Protein AF-E2A5S1-F1 (afdb_monomer_lite)

Structure (mmCIF, N/CA/C/O backbone):
data_AF-E2A5S1-F1
#
_entry.id   AF-E2A5S1-F1
#
loop_
_atom_site.group_PDB
_atom_site.id
_atom_site.type_symbol
_atom_site.label_atom_id
_atom_site.label_alt_id
_atom_site.label_comp_id
_atom_site.label_asym_id
_atom_site.label_entity_id
_atom_site.label_seq_id
_atom_site.pdbx_PDB_ins_code
_atom_site.Cartn_x
_atom_site.Cartn_y
_atom_site.Cartn_z
_atom_site.occupancy
_atom_site.B_iso_or_equiv
_atom_site.auth_seq_id
_atom_site.auth_comp_id
_atom_site.auth_asym_id
_atom_site.auth_atom_id
_atom_site.pdbx_PDB_model_num
ATOM 1 N N . LEU A 1 1 ? 6.093 -1.413 5.818 1.00 89.81 1 LEU A N 1
ATOM 2 C CA . LEU A 1 1 ? 5.006 -0.733 5.074 1.00 89.81 1 LEU A CA 1
ATOM 3 C C . LEU A 1 1 ? 4.495 -1.575 3.908 1.00 89.81 1 LEU A C 1
ATOM 5 O O . LEU A 1 1 ? 3.340 -1.953 3.972 1.00 89.81 1 LEU A O 1
ATOM 9 N N . ILE A 1 2 ? 5.312 -1.896 2.891 1.00 92.38 2 ILE A N 1
ATOM 10 C CA . ILE A 1 2 ? 4.862 -2.700 1.730 1.00 92.38 2 ILE A CA 1
ATOM 11 C C . ILE A 1 2 ? 4.282 -4.050 2.176 1.00 92.38 2 ILE A C 1
ATOM 13 O O . ILE A 1 2 ? 3.139 -4.337 1.853 1.00 92.38 2 ILE A O 1
ATOM 17 N N . GLU A 1 3 ? 5.015 -4.808 2.998 1.00 92.38 3 GLU A N 1
ATOM 18 C CA . GLU A 1 3 ? 4.561 -6.111 3.518 1.00 92.38 3 GLU A CA 1
ATOM 19 C C . GLU A 1 3 ? 3.240 -6.019 4.299 1.00 92.38 3 GLU A C 1
ATOM 21 O O . GLU A 1 3 ? 2.325 -6.811 4.099 1.00 92.38 3 GLU A O 1
ATOM 26 N N . GLU A 1 4 ? 3.098 -5.008 5.157 1.00 93.38 4 GLU A N 1
ATOM 27 C CA . GLU A 1 4 ? 1.884 -4.823 5.959 1.00 93.38 4 GLU A CA 1
ATOM 28 C C . GLU A 1 4 ? 0.666 -4.409 5.126 1.00 93.38 4 GLU A C 1
ATOM 30 O O . GLU A 1 4 ? -0.463 -4.766 5.465 1.00 93.38 4 GLU A O 1
ATOM 35 N N . ILE A 1 5 ? 0.885 -3.678 4.030 1.00 91.94 5 ILE A N 1
ATOM 36 C CA . ILE A 1 5 ? -0.167 -3.354 3.063 1.00 91.94 5 ILE A CA 1
ATOM 37 C C . ILE A 1 5 ? -0.507 -4.585 2.227 1.00 91.94 5 ILE A C 1
ATOM 39 O O . ILE A 1 5 ? -1.684 -4.846 2.002 1.00 91.94 5 ILE A O 1
ATOM 43 N N . HIS A 1 6 ? 0.490 -5.372 1.818 1.00 91.88 6 HIS A N 1
ATOM 44 C CA . HIS A 1 6 ? 0.283 -6.600 1.055 1.00 91.88 6 HIS A CA 1
ATOM 45 C C . HIS A 1 6 ? -0.646 -7.571 1.803 1.00 91.88 6 HIS A C 1
ATOM 47 O O . HIS A 1 6 ? -1.629 -8.029 1.223 1.00 91.88 6 HIS A O 1
ATOM 53 N N . LYS A 1 7 ? -0.438 -7.750 3.117 1.00 91.50 7 LYS A N 1
ATOM 54 C CA . LYS A 1 7 ? -1.311 -8.537 4.016 1.00 91.50 7 LYS A CA 1
ATOM 55 C C . LYS A 1 7 ? -2.754 -8.028 4.126 1.00 91.50 7 LYS A C 1
ATOM 57 O O . LYS A 1 7 ? -3.603 -8.739 4.650 1.00 91.50 7 LYS A O 1
ATOM 62 N N . ARG A 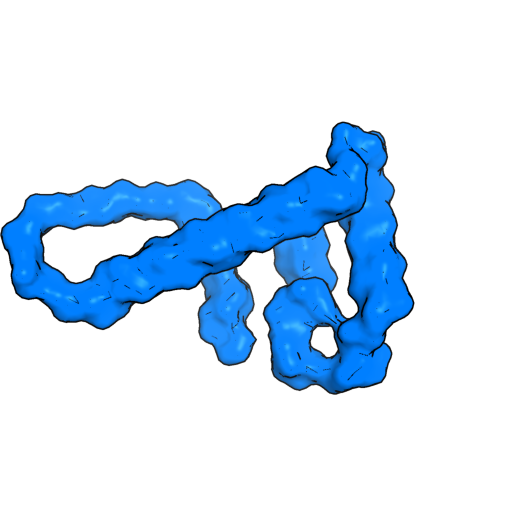1 8 ? -3.048 -6.802 3.677 1.00 91.75 8 ARG A N 1
ATOM 63 C CA . ARG A 1 8 ? -4.363 -6.149 3.796 1.00 91.75 8 ARG A CA 1
ATOM 64 C C . ARG A 1 8 ? -4.923 -5.800 2.409 1.00 91.75 8 ARG A C 1
ATOM 66 O O . ARG A 1 8 ? -4.927 -4.623 2.029 1.00 91.75 8 ARG A O 1
ATOM 73 N N . PRO A 1 9 ? -5.441 -6.800 1.664 1.00 89.19 9 PRO A N 1
ATOM 74 C CA . PRO A 1 9 ? -5.998 -6.633 0.324 1.00 89.19 9 PRO A CA 1
ATOM 75 C C . PRO A 1 9 ? -6.942 -5.441 0.125 1.00 89.19 9 PRO A C 1
ATOM 77 O O . PRO A 1 9 ? -6.779 -4.760 -0.883 1.00 89.19 9 PRO A O 1
ATOM 80 N N . PRO A 1 10 ? -7.851 -5.064 1.049 1.00 91.25 10 PRO A N 1
ATOM 81 C CA . PRO A 1 10 ? -8.769 -3.944 0.800 1.00 91.25 10 PRO A CA 1
ATOM 82 C C . PRO A 1 10 ? -8.095 -2.574 0.590 1.00 91.25 10 PRO A C 1
ATOM 84 O O . PRO A 1 10 ? -8.718 -1.639 0.072 1.00 91.25 10 PRO A O 1
ATOM 87 N N . LEU A 1 11 ? -6.818 -2.433 0.970 1.00 90.44 11 LEU A N 1
ATOM 88 C CA . LEU A 1 11 ? -6.035 -1.215 0.750 1.00 90.44 11 LEU A CA 1
ATOM 89 C C . LEU A 1 11 ? -5.502 -1.072 -0.678 1.00 90.44 11 LEU A C 1
ATOM 91 O O . LEU A 1 11 ? -5.237 0.053 -1.106 1.00 90.44 11 LEU A O 1
ATOM 95 N N . TRP A 1 12 ? -5.331 -2.177 -1.402 1.00 88.81 12 TRP A N 1
ATOM 96 C CA . TRP A 1 12 ? -4.673 -2.182 -2.709 1.00 88.81 12 TRP A CA 1
ATOM 97 C C . TRP A 1 12 ? -5.440 -2.945 -3.791 1.00 88.81 12 TRP A C 1
ATOM 99 O O . TRP A 1 12 ? -5.320 -2.597 -4.957 1.00 88.81 12 TRP A O 1
ATOM 109 N N . ASN A 1 13 ? -6.248 -3.940 -3.438 1.00 88.19 13 ASN A N 1
ATOM 110 C CA . ASN A 1 13 ? -6.995 -4.762 -4.377 1.00 88.19 13 ASN A CA 1
ATOM 111 C C . ASN A 1 13 ? -8.322 -4.084 -4.756 1.00 88.19 13 ASN A C 1
ATOM 113 O O . ASN A 1 13 ? -9.234 -3.950 -3.936 1.00 88.19 13 ASN A O 1
ATOM 117 N N . PHE A 1 14 ? -8.433 -3.652 -6.015 1.00 81.88 14 PHE A N 1
ATOM 118 C CA . PHE A 1 14 ? -9.635 -3.001 -6.543 1.00 81.88 14 PHE A CA 1
ATOM 119 C C . PHE A 1 14 ? -10.719 -3.990 -6.985 1.00 81.88 14 PHE A C 1
ATOM 121 O O . PHE A 1 14 ? -11.861 -3.567 -7.152 1.00 81.88 14 PHE A O 1
ATOM 128 N N . LYS A 1 15 ? -10.381 -5.280 -7.112 1.00 86.25 15 LYS A N 1
ATOM 129 C CA . LYS A 1 15 ? -11.314 -6.360 -7.456 1.00 86.25 15 LYS A CA 1
ATOM 130 C C . LYS A 1 15 ? -12.203 -6.769 -6.279 1.00 86.25 15 LYS A C 1
ATOM 132 O O . LYS A 1 15 ? -13.215 -7.424 -6.493 1.00 86.25 15 LYS A O 1
ATOM 137 N N . LEU A 1 16 ? -11.846 -6.382 -5.048 1.00 87.12 16 LEU A N 1
ATOM 138 C CA . LEU A 1 16 ? -12.685 -6.657 -3.882 1.00 87.12 16 LEU A CA 1
ATOM 139 C C . LEU A 1 16 ? -13.985 -5.836 -3.909 1.00 87.12 16 LEU A C 1
ATOM 141 O O . LEU A 1 16 ? -13.973 -4.688 -4.383 1.00 87.12 16 LEU A O 1
ATOM 145 N N . PRO A 1 17 ? -15.077 -6.381 -3.342 1.00 89.19 17 PRO A N 1
ATOM 146 C CA . PRO A 1 17 ? -16.350 -5.684 -3.217 1.00 89.19 17 PRO A CA 1
ATOM 147 C C . PRO A 1 17 ? -16.221 -4.314 -2.539 1.00 89.19 17 PRO A C 1
ATOM 149 O O . PRO A 1 17 ? -15.397 -4.097 -1.646 1.00 89.19 17 PRO A O 1
ATOM 152 N N . LEU A 1 18 ? -17.083 -3.370 -2.929 1.00 85.31 18 LEU A N 1
ATOM 153 C CA . LEU A 1 18 ? -17.105 -2.026 -2.336 1.00 85.31 18 LEU A CA 1
ATOM 154 C C . LEU A 1 18 ? -17.402 -2.048 -0.829 1.00 85.31 18 LEU A C 1
ATOM 156 O O . LEU A 1 18 ? -16.890 -1.193 -0.106 1.00 85.31 18 LEU A O 1
ATOM 160 N N . SER A 1 19 ? -18.163 -3.041 -0.357 1.00 86.56 19 SER A N 1
ATOM 161 C CA . SER A 1 19 ? -18.466 -3.275 1.062 1.00 86.56 19 SER A CA 1
ATOM 162 C C . SER A 1 19 ? -17.207 -3.484 1.912 1.00 86.56 19 SER A C 1
ATOM 164 O O . SER A 1 19 ? -17.129 -2.989 3.034 1.00 86.56 19 SER A O 1
ATOM 166 N N . GLU A 1 20 ? -16.179 -4.129 1.362 1.00 82.12 20 GLU A N 1
ATOM 167 C CA . GLU A 1 20 ? -14.900 -4.366 2.043 1.00 82.12 20 GLU A CA 1
ATOM 168 C C . GLU A 1 20 ? -13.930 -3.184 1.905 1.00 82.12 20 GLU A C 1
ATOM 170 O O . GLU A 1 20 ? -12.974 -3.039 2.667 1.00 82.12 20 GLU A O 1
ATOM 175 N N . ARG A 1 21 ? -14.181 -2.297 0.937 1.00 86.38 21 ARG A N 1
ATOM 176 C CA . ARG A 1 21 ? -13.305 -1.171 0.572 1.00 86.38 21 ARG A CA 1
ATOM 177 C C . ARG A 1 21 ? -13.848 0.186 1.009 1.00 86.38 21 ARG A C 1
ATOM 179 O O . ARG A 1 21 ? -13.393 1.225 0.505 1.00 86.38 21 ARG A O 1
ATOM 186 N N . THR A 1 22 ? -14.792 0.182 1.946 1.00 91.25 22 THR A N 1
ATOM 187 C CA . THR A 1 22 ? -15.382 1.396 2.512 1.00 91.25 22 THR A CA 1
ATOM 188 C C . THR A 1 22 ? -14.317 2.286 3.150 1.00 91.25 22 THR A C 1
ATOM 190 O O . THR A 1 22 ? -13.242 1.840 3.565 1.00 91.25 22 THR A O 1
ATOM 193 N N . MET A 1 23 ? -14.613 3.583 3.247 1.00 88.06 23 MET A N 1
ATOM 194 C CA . MET A 1 23 ? -13.699 4.542 3.879 1.00 88.06 23 MET A CA 1
ATOM 195 C C . MET A 1 23 ? -13.410 4.177 5.338 1.00 88.06 23 MET A C 1
ATOM 197 O O . MET A 1 23 ? -12.272 4.310 5.790 1.00 88.06 23 MET A O 1
ATOM 201 N N . GLN A 1 24 ? -14.414 3.660 6.051 1.00 89.69 24 GLN A N 1
ATOM 202 C CA . GLN A 1 24 ? -14.273 3.195 7.429 1.00 89.69 24 GLN A CA 1
ATOM 203 C C . GLN A 1 24 ? -13.373 1.956 7.521 1.00 89.69 24 GLN A C 1
ATOM 205 O O . GLN A 1 24 ? -12.435 1.957 8.319 1.00 89.69 24 GLN A O 1
ATOM 210 N N . ALA A 1 25 ? -13.580 0.952 6.657 1.00 90.00 25 ALA A N 1
ATOM 211 C CA . ALA A 1 25 ? -12.725 -0.234 6.605 1.00 90.00 25 ALA A CA 1
ATOM 212 C C . ALA A 1 25 ? -11.265 0.143 6.321 1.00 90.00 25 ALA A C 1
ATOM 214 O O . ALA A 1 25 ? -10.359 -0.252 7.051 1.00 90.00 25 ALA A O 1
ATOM 215 N N . LYS A 1 26 ? -11.025 1.011 5.329 1.00 90.38 26 LYS A N 1
ATOM 216 C CA . LYS A 1 26 ? -9.675 1.506 5.024 1.00 90.38 26 LYS A CA 1
ATOM 217 C C . LYS A 1 26 ? -9.058 2.256 6.200 1.00 90.38 26 LYS A C 1
ATOM 219 O O . LYS A 1 26 ? -7.876 2.067 6.464 1.00 90.38 26 LYS A O 1
ATOM 224 N N . LYS A 1 27 ? -9.822 3.104 6.901 1.00 92.38 27 LYS A N 1
ATOM 225 C CA . LYS A 1 27 ? -9.330 3.821 8.089 1.00 92.38 27 LYS A CA 1
ATOM 226 C C . LYS A 1 27 ? -8.852 2.832 9.152 1.00 92.38 27 LYS A C 1
ATOM 228 O O . LYS A 1 27 ? -7.717 2.960 9.596 1.00 92.38 27 LYS A O 1
ATOM 233 N N . LYS A 1 28 ? -9.664 1.822 9.477 1.00 93.38 28 LYS A N 1
ATOM 234 C CA . LYS A 1 28 ? -9.309 0.775 10.444 1.00 93.38 28 LYS A CA 1
ATOM 235 C C . LYS A 1 28 ? -8.033 0.031 10.038 1.00 93.38 28 LYS A C 1
ATOM 237 O O . LYS A 1 28 ? -7.120 -0.095 10.843 1.00 93.38 28 LYS A O 1
ATOM 242 N N . LEU A 1 29 ? -7.920 -0.363 8.770 1.00 94.19 29 LEU A N 1
ATOM 243 C CA . LEU A 1 29 ? -6.729 -1.051 8.262 1.00 94.19 29 LEU A CA 1
ATOM 244 C C . LEU A 1 29 ? -5.460 -0.189 8.361 1.00 94.19 29 LEU A C 1
ATOM 246 O O . LEU A 1 29 ? -4.389 -0.709 8.654 1.00 94.19 29 LEU A O 1
ATOM 250 N N . TRP A 1 30 ? -5.553 1.126 8.139 1.00 94.12 30 T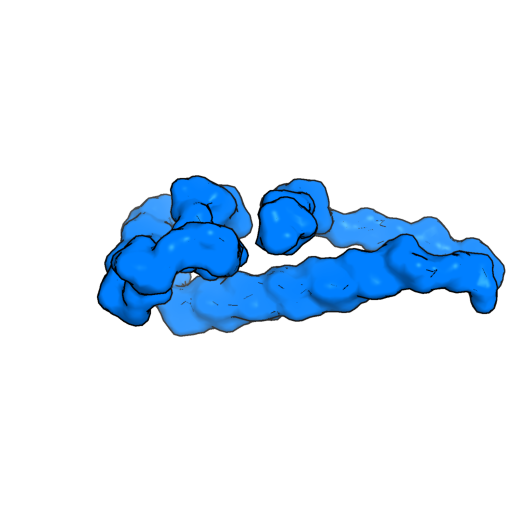RP A N 1
ATOM 251 C CA . TRP A 1 30 ? -4.409 2.027 8.320 1.00 94.12 30 TRP A CA 1
ATOM 252 C C . TRP A 1 30 ? -3.982 2.161 9.785 1.00 94.12 30 TRP A C 1
ATOM 254 O O . TRP A 1 30 ? -2.780 2.198 10.045 1.00 94.12 30 TRP A O 1
ATOM 264 N N . GLU A 1 31 ? -4.934 2.200 10.720 1.00 93.88 31 GLU A N 1
ATOM 265 C CA . GLU A 1 31 ? -4.642 2.162 12.161 1.00 93.88 31 GLU A CA 1
ATOM 266 C C . GLU A 1 31 ? -3.954 0.846 12.546 1.00 93.88 31 GLU A C 1
ATOM 268 O O . GLU A 1 31 ? -2.927 0.863 13.215 1.00 93.88 31 GLU A O 1
ATOM 273 N N . GLU A 1 32 ? -4.430 -0.295 12.042 1.00 93.81 32 GLU A N 1
ATOM 274 C CA . GLU A 1 32 ? -3.796 -1.593 12.302 1.00 93.81 32 GLU A CA 1
ATOM 275 C C . GLU A 1 32 ? -2.350 -1.655 11.796 1.00 93.81 32 GLU A C 1
ATOM 277 O O . GLU A 1 32 ? -1.477 -2.180 12.486 1.00 93.81 32 GLU A O 1
ATOM 282 N N . ILE A 1 33 ? -2.063 -1.101 10.611 1.00 93.56 33 ILE A N 1
ATOM 283 C CA . ILE A 1 33 ? -0.682 -1.014 10.112 1.00 93.56 33 ILE A CA 1
ATOM 284 C C . ILE A 1 33 ? 0.143 -0.098 11.020 1.00 93.56 33 ILE A C 1
ATOM 286 O O . ILE A 1 33 ? 1.294 -0.413 11.312 1.00 93.56 33 ILE A O 1
ATOM 290 N N . LYS A 1 34 ? -0.420 1.029 11.472 1.00 93.62 34 LYS A N 1
ATOM 291 C CA . LYS A 1 34 ? 0.264 1.947 12.389 1.00 93.62 34 LYS A CA 1
ATOM 292 C C . LYS A 1 34 ? 0.651 1.224 13.683 1.00 93.62 34 LYS A C 1
ATOM 294 O O . LYS A 1 34 ? 1.813 1.286 14.086 1.00 93.62 34 LYS A O 1
ATOM 299 N N . THR A 1 35 ? -0.283 0.475 14.267 1.00 93.12 35 THR A N 1
ATOM 300 C CA . THR A 1 35 ? -0.046 -0.351 15.457 1.00 93.12 35 THR A CA 1
ATOM 301 C C . THR A 1 35 ? 1.001 -1.436 15.193 1.00 93.12 35 THR A C 1
ATOM 303 O O . THR A 1 35 ? 1.934 -1.571 15.977 1.00 93.12 35 THR A O 1
ATOM 306 N N . ALA A 1 36 ? 0.929 -2.141 14.059 1.00 91.69 36 ALA A N 1
ATOM 307 C CA . ALA A 1 36 ? 1.914 -3.160 13.674 1.00 91.69 36 ALA A CA 1
ATOM 308 C C . ALA A 1 36 ? 3.328 -2.592 13.440 1.00 91.69 36 ALA A C 1
ATOM 310 O O . ALA A 1 36 ? 4.314 -3.318 13.525 1.00 91.69 36 ALA A O 1
ATOM 311 N N . MET A 1 37 ? 3.444 -1.292 13.151 1.00 89.25 37 MET A N 1
ATOM 312 C CA . MET A 1 37 ? 4.718 -0.576 13.028 1.00 89.25 37 MET A CA 1
ATOM 313 C C . MET A 1 37 ? 5.105 0.146 14.333 1.00 89.25 37 MET A C 1
ATOM 315 O O . MET A 1 37 ? 5.859 1.119 14.303 1.00 89.25 37 MET A O 1
ATOM 319 N N . ASN A 1 38 ? 4.596 -0.304 15.485 1.00 89.00 38 ASN A N 1
ATOM 320 C CA . ASN A 1 38 ? 4.871 0.259 16.813 1.00 89.00 38 ASN A CA 1
ATOM 321 C C . ASN A 1 38 ? 4.566 1.763 16.924 1.00 89.00 38 ASN A C 1
ATOM 323 O O . ASN A 1 38 ? 5.245 2.486 17.646 1.00 89.00 38 ASN A O 1
ATOM 327 N N . ASN A 1 39 ? 3.580 2.261 16.171 1.00 87.88 39 ASN A N 1
ATOM 328 C CA . ASN A 1 39 ? 3.187 3.673 16.139 1.00 87.88 39 ASN A CA 1
ATOM 329 C C . ASN A 1 39 ? 4.320 4.666 15.810 1.00 87.88 39 ASN A C 1
ATOM 331 O O . ASN A 1 39 ? 4.177 5.860 16.058 1.00 87.88 39 ASN A O 1
ATOM 335 N N . THR A 1 40 ? 5.421 4.208 15.205 1.00 87.62 40 THR A N 1
ATOM 336 C CA . THR A 1 40 ? 6.575 5.074 14.886 1.00 87.62 40 THR A CA 1
ATOM 337 C C . THR A 1 40 ? 6.296 6.088 13.781 1.00 87.62 40 THR A C 1
ATOM 339 O O . THR A 1 40 ? 6.986 7.101 13.688 1.00 87.62 40 THR A O 1
ATOM 342 N N . ILE A 1 41 ? 5.316 5.828 12.911 1.00 88.94 41 ILE A N 1
ATOM 343 C CA . ILE A 1 41 ? 5.015 6.670 11.750 1.00 88.94 41 ILE A CA 1
ATOM 344 C C . ILE A 1 41 ? 3.543 7.066 11.789 1.00 88.94 41 ILE A C 1
ATOM 346 O O . ILE A 1 41 ? 2.668 6.227 11.988 1.00 88.94 41 ILE A O 1
ATOM 350 N N . ASP A 1 42 ? 3.263 8.344 11.545 1.00 92.62 42 ASP A N 1
ATOM 351 C CA . ASP A 1 42 ? 1.894 8.823 11.395 1.00 92.62 42 ASP A CA 1
ATOM 352 C C . ASP A 1 42 ? 1.212 8.271 10.126 1.00 92.62 42 ASP A C 1
ATOM 354 O O . ASP A 1 42 ? 1.841 8.107 9.074 1.00 92.62 42 ASP A O 1
ATOM 358 N N . ILE A 1 43 ? -0.103 8.050 10.197 1.00 92.38 43 ILE A N 1
ATOM 359 C CA . ILE A 1 43 ? -0.903 7.505 9.091 1.00 92.38 43 ILE A CA 1
ATOM 360 C C . ILE A 1 43 ? -0.848 8.400 7.853 1.00 92.38 43 ILE A C 1
ATOM 362 O O . ILE A 1 43 ? -0.792 7.882 6.735 1.00 92.38 43 ILE A O 1
ATOM 366 N N . ALA A 1 44 ? -0.835 9.728 8.000 1.00 93.06 44 ALA A N 1
ATOM 367 C CA . ALA A 1 44 ? -0.715 10.631 6.860 1.00 93.06 44 ALA A CA 1
ATOM 368 C C . ALA A 1 44 ? 0.637 10.445 6.157 1.00 93.06 44 ALA A C 1
ATOM 370 O O . ALA A 1 44 ? 0.698 10.363 4.927 1.00 93.06 44 ALA A O 1
ATOM 371 N N . THR A 1 45 ? 1.715 10.291 6.927 1.00 93.31 45 THR A N 1
ATOM 372 C CA . THR A 1 45 ? 3.056 10.006 6.401 1.00 93.31 45 THR A CA 1
ATOM 373 C C . THR A 1 45 ? 3.123 8.627 5.744 1.00 93.31 45 THR A C 1
ATOM 375 O O . THR A 1 45 ? 3.698 8.490 4.662 1.00 93.31 45 THR A O 1
ATOM 378 N N . MET A 1 46 ? 2.492 7.608 6.331 1.00 92.94 46 MET A N 1
ATOM 379 C CA . MET A 1 46 ? 2.407 6.266 5.745 1.00 92.94 46 MET A CA 1
ATOM 380 C C . MET A 1 46 ? 1.651 6.275 4.415 1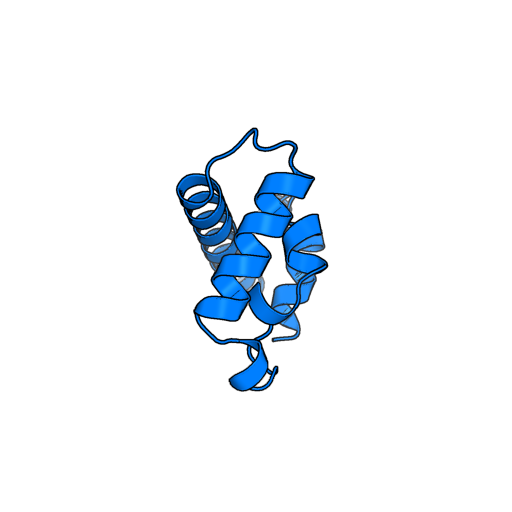.00 92.94 46 MET A C 1
ATOM 382 O O . MET A 1 46 ? 2.131 5.700 3.439 1.00 92.94 46 MET A O 1
ATOM 386 N N . LYS A 1 47 ? 0.519 6.985 4.340 1.00 92.38 47 LYS A N 1
ATOM 387 C CA . LYS A 1 47 ? -0.252 7.167 3.102 1.00 92.38 47 LYS A CA 1
ATOM 388 C C . LYS A 1 47 ? 0.560 7.894 2.031 1.00 92.38 47 LYS A C 1
ATOM 390 O O . LYS A 1 47 ? 0.570 7.451 0.884 1.00 92.38 47 LYS A O 1
ATOM 395 N N . LYS A 1 48 ? 1.286 8.961 2.391 1.00 94.81 48 LYS A N 1
ATOM 396 C CA . LYS A 1 48 ? 2.193 9.676 1.471 1.00 94.81 48 LYS A CA 1
ATOM 397 C C . LYS A 1 48 ? 3.301 8.759 0.942 1.00 94.81 48 LYS A C 1
ATOM 399 O O . LYS A 1 48 ? 3.510 8.695 -0.268 1.00 94.81 48 LYS A O 1
ATOM 404 N N . LYS A 1 49 ? 3.964 7.997 1.823 1.00 93.62 49 LYS A N 1
ATOM 405 C CA . LYS A 1 49 ? 4.989 7.008 1.438 1.00 93.62 49 LYS A CA 1
ATOM 406 C C . LYS A 1 49 ? 4.409 5.932 0.518 1.00 93.62 49 LYS A C 1
ATOM 408 O O . LYS A 1 49 ? 5.008 5.627 -0.506 1.00 93.62 49 LYS A O 1
ATOM 413 N N . TRP A 1 50 ? 3.232 5.395 0.839 1.00 94.19 50 TRP A N 1
ATOM 414 C CA . TRP A 1 50 ? 2.558 4.401 0.002 1.00 94.19 50 TRP A CA 1
ATOM 415 C C . TRP A 1 50 ? 2.194 4.943 -1.381 1.00 94.19 50 TRP A C 1
ATOM 417 O O . TRP A 1 50 ? 2.445 4.278 -2.385 1.00 94.19 50 TRP A O 1
ATOM 427 N N . LYS A 1 51 ? 1.668 6.170 -1.453 1.00 92.69 51 LYS A N 1
ATOM 428 C CA . LYS A 1 51 ? 1.394 6.843 -2.724 1.00 92.69 51 LYS A CA 1
ATOM 429 C C . LYS A 1 51 ? 2.662 6.980 -3.572 1.00 92.69 51 LYS A C 1
ATOM 431 O O . LYS A 1 51 ? 2.657 6.565 -4.725 1.00 92.69 51 LYS A O 1
ATOM 436 N N . SER A 1 52 ? 3.754 7.473 -2.988 1.00 93.81 52 SER A N 1
ATOM 437 C CA . SER A 1 52 ? 5.046 7.603 -3.676 1.00 93.81 52 SER A CA 1
ATOM 438 C C . SER A 1 52 ? 5.574 6.259 -4.196 1.00 93.81 52 SER A C 1
ATOM 440 O O . SER A 1 52 ? 6.042 6.174 -5.333 1.00 93.81 52 SER A O 1
ATOM 442 N N . LEU A 1 53 ? 5.433 5.187 -3.409 1.00 93.81 53 LEU A N 1
ATOM 443 C CA . LEU A 1 53 ? 5.772 3.830 -3.835 1.00 93.81 53 LEU A CA 1
ATOM 444 C C . LEU A 1 53 ? 4.926 3.395 -5.041 1.00 93.81 53 LEU A C 1
ATOM 446 O O . LEU A 1 53 ? 5.478 2.917 -6.029 1.00 93.81 53 LEU A O 1
ATOM 450 N N . CYS A 1 54 ? 3.604 3.586 -5.000 1.00 91.94 54 CYS A N 1
ATOM 451 C CA . CYS A 1 54 ? 2.713 3.236 -6.112 1.00 91.94 54 CYS A CA 1
ATOM 452 C C . CYS A 1 54 ? 3.042 4.019 -7.391 1.00 91.94 54 CYS A C 1
ATOM 454 O O . CYS A 1 54 ? 3.081 3.440 -8.477 1.00 91.94 54 CYS A O 1
ATOM 456 N N . ASP A 1 55 ? 3.301 5.320 -7.264 1.00 92.31 55 ASP A N 1
ATOM 457 C CA . ASP A 1 55 ? 3.648 6.196 -8.386 1.00 92.31 55 ASP A CA 1
ATOM 458 C C . ASP A 1 55 ? 4.993 5.767 -9.013 1.00 92.31 55 ASP A C 1
ATOM 460 O O . ASP A 1 55 ? 5.118 5.655 -10.239 1.00 92.31 55 ASP A O 1
ATOM 464 N N . THR A 1 56 ? 5.974 5.405 -8.176 1.00 91.69 56 THR A N 1
ATOM 465 C CA . THR A 1 56 ? 7.269 4.863 -8.623 1.00 91.69 56 THR A CA 1
ATOM 466 C C . THR A 1 56 ? 7.099 3.507 -9.311 1.00 91.69 56 THR A C 1
ATOM 468 O O . THR A 1 56 ? 7.661 3.294 -10.385 1.00 91.69 56 THR A O 1
ATOM 471 N N . TYR A 1 57 ? 6.273 2.612 -8.755 1.00 91.00 57 TYR A N 1
ATOM 472 C CA . TYR A 1 57 ? 5.981 1.300 -9.338 1.00 91.00 57 TYR A CA 1
ATOM 473 C C . TYR A 1 57 ? 5.367 1.415 -10.736 1.00 91.00 57 TYR A C 1
ATOM 475 O O . TYR A 1 57 ? 5.828 0.759 -11.667 1.00 91.00 57 TYR A O 1
ATOM 483 N N . ARG A 1 58 ? 4.363 2.285 -10.908 1.00 88.81 58 ARG A N 1
ATOM 484 C CA . ARG A 1 58 ? 3.712 2.540 -12.205 1.00 88.81 58 ARG A CA 1
ATOM 485 C C . ARG A 1 58 ? 4.698 3.087 -13.230 1.00 88.81 58 ARG A C 1
ATOM 487 O O . ARG A 1 58 ? 4.737 2.606 -14.360 1.00 88.81 58 ARG A O 1
ATOM 494 N N . THR A 1 59 ? 5.529 4.043 -12.815 1.00 89.00 59 THR A N 1
ATOM 495 C CA . THR A 1 59 ? 6.575 4.626 -13.665 1.00 89.00 59 THR A CA 1
ATOM 496 C C . THR A 1 59 ? 7.583 3.565 -14.101 1.00 89.00 59 THR A C 1
ATOM 498 O O . THR A 1 59 ? 7.892 3.451 -15.285 1.00 89.00 59 THR A O 1
ATOM 501 N N . TYR A 1 60 ? 8.063 2.749 -13.161 1.00 87.44 60 TYR A N 1
ATOM 502 C CA . TYR A 1 60 ? 9.007 1.672 -13.438 1.00 87.44 60 TYR A CA 1
ATOM 503 C C . TYR A 1 60 ? 8.393 0.593 -14.347 1.00 87.44 60 TYR A C 1
ATOM 505 O O . TYR A 1 60 ? 9.008 0.201 -15.335 1.00 87.44 60 TYR A O 1
ATOM 513 N N . LYS A 1 61 ? 7.149 0.166 -14.084 1.00 85.31 61 LYS A N 1
ATOM 514 C CA . LYS A 1 61 ? 6.414 -0.800 -14.919 1.00 85.31 61 LYS A CA 1
ATOM 515 C C . LYS A 1 61 ? 6.216 -0.279 -16.344 1.00 85.31 61 LYS A C 1
ATOM 517 O O . LYS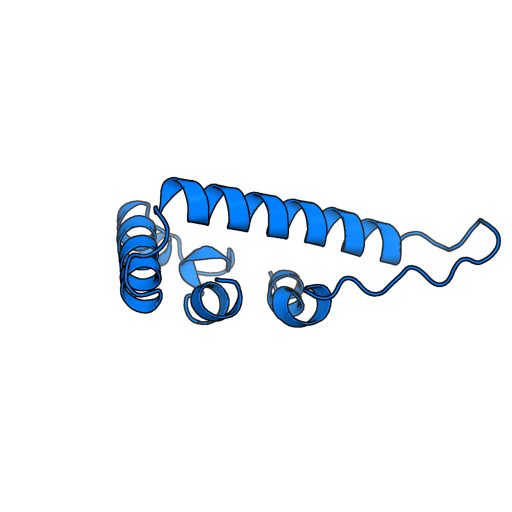 A 1 61 ? 6.475 -1.014 -17.289 1.00 85.31 61 LYS A O 1
ATOM 522 N N . SER A 1 62 ? 5.818 0.985 -16.510 1.00 83.75 62 SER A N 1
ATOM 523 C CA . SER A 1 62 ? 5.665 1.608 -17.832 1.00 83.75 62 SER A CA 1
ATOM 524 C C . SER A 1 62 ? 6.986 1.645 -18.603 1.00 83.75 62 SER A C 1
ATOM 526 O O . SER A 1 62 ? 7.006 1.319 -19.786 1.00 83.75 62 SER A O 1
ATOM 528 N N . LYS A 1 63 ? 8.103 1.966 -17.935 1.00 82.31 63 LYS A N 1
ATOM 529 C CA . LYS A 1 63 ? 9.439 1.937 -18.550 1.00 82.31 63 LYS A CA 1
ATOM 530 C C . LYS A 1 63 ? 9.846 0.539 -19.022 1.00 82.31 63 LYS A C 1
ATOM 532 O O . LYS A 1 63 ? 10.470 0.439 -20.068 1.00 82.31 63 LYS A O 1
ATOM 537 N N . GLN A 1 64 ? 9.467 -0.518 -18.300 1.00 77.75 64 GLN A N 1
ATOM 538 C CA . GLN A 1 64 ? 9.750 -1.899 -18.714 1.00 77.75 64 GLN A CA 1
ATOM 539 C C . GLN A 1 64 ? 8.886 -2.395 -19.885 1.00 77.75 64 GLN A C 1
ATOM 541 O O . GLN A 1 64 ? 9.288 -3.326 -20.569 1.00 77.75 64 GLN A O 1
ATOM 546 N N . GLN A 1 65 ? 7.705 -1.812 -20.108 1.00 71.69 65 GLN A N 1
ATOM 547 C CA . GLN A 1 65 ? 6.774 -2.232 -21.167 1.00 71.69 65 GLN A CA 1
ATOM 548 C C . GLN A 1 65 ? 7.020 -1.534 -22.515 1.00 71.69 65 GLN A C 1
ATOM 550 O O . GLN A 1 65 ? 6.432 -1.920 -23.521 1.00 71.69 65 GLN A O 1
ATOM 555 N N . LYS A 1 66 ? 7.861 -0.493 -22.563 1.00 66.88 66 LYS A N 1
ATOM 556 C CA . LYS A 1 66 ? 8.187 0.187 -23.823 1.00 66.88 66 LYS A CA 1
ATOM 557 C C . LYS A 1 66 ? 9.187 -0.660 -24.628 1.00 66.88 66 LYS A C 1
ATOM 559 O O . LYS A 1 66 ? 10.200 -1.060 -24.054 1.00 66.88 66 LYS A O 1
ATOM 564 N N . PRO A 1 67 ? 8.951 -0.916 -25.932 1.00 56.53 67 PRO A N 1
ATOM 565 C CA . PRO A 1 67 ? 9.926 -1.593 -26.779 1.00 56.53 67 PRO A CA 1
ATOM 566 C C . PRO A 1 67 ? 11.223 -0.779 -26.790 1.00 56.53 67 PRO A C 1
ATOM 568 O O . PRO A 1 67 ? 11.199 0.444 -26.938 1.00 56.53 67 PRO A O 1
ATOM 571 N N . SER A 1 68 ? 12.345 -1.461 -26.557 1.00 56.72 68 SER A N 1
ATOM 572 C CA . SER A 1 68 ? 13.665 -0.863 -26.337 1.00 56.72 68 SER A CA 1
ATOM 573 C C . SER A 1 68 ? 14.244 -0.295 -27.639 1.00 56.72 68 SER A C 1
ATOM 575 O O . SER A 1 68 ? 15.195 -0.825 -28.196 1.00 56.72 68 SER A O 1
ATOM 577 N N . GLY A 1 69 ? 13.660 0.786 -28.148 1.00 53.06 6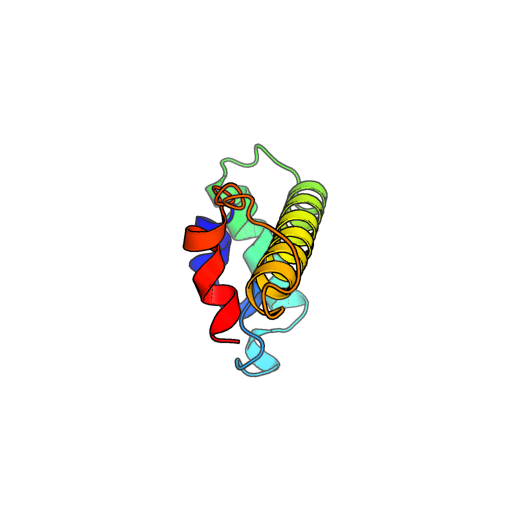9 GLY A N 1
ATOM 578 C CA . GLY A 1 69 ? 14.162 1.548 -29.288 1.00 53.06 69 GLY A CA 1
ATOM 579 C C . GLY A 1 69 ? 15.157 2.616 -28.849 1.00 53.06 69 GLY A C 1
ATOM 580 O O . GLY A 1 69 ? 14.935 3.788 -29.110 1.00 53.06 69 GLY A O 1
ATOM 581 N N . SER A 1 70 ? 16.189 2.253 -28.091 1.00 53.62 70 SER A N 1
ATOM 582 C CA . SER A 1 70 ? 17.352 3.095 -27.770 1.00 53.62 70 SER A CA 1
ATOM 583 C C . SER A 1 70 ? 18.419 2.206 -27.142 1.00 53.62 70 SER A C 1
ATOM 585 O O . SER A 1 70 ? 18.096 1.363 -26.305 1.00 53.62 70 SER A O 1
ATOM 587 N N . ALA A 1 71 ? 19.668 2.385 -27.564 1.00 50.31 71 ALA A N 1
ATOM 588 C CA . ALA A 1 71 ? 20.837 1.637 -27.121 1.00 50.31 71 ALA A CA 1
ATOM 589 C C . ALA A 1 71 ? 20.887 1.413 -25.595 1.00 50.31 71 ALA A C 1
ATOM 591 O O . ALA A 1 71 ? 20.495 2.264 -24.793 1.00 50.31 71 ALA A O 1
ATOM 592 N N . GLY A 1 72 ? 21.347 0.217 -25.227 1.00 59.34 72 GLY A N 1
ATOM 593 C CA . GLY A 1 72 ? 21.206 -0.376 -23.907 1.00 59.34 72 GLY A CA 1
ATOM 594 C C . GLY A 1 72 ? 21.689 0.478 -22.738 1.00 59.34 72 GLY A C 1
ATOM 595 O O . GLY A 1 72 ? 22.806 0.980 -22.705 1.00 59.34 72 GLY A O 1
ATOM 596 N N . THR A 1 73 ? 20.860 0.518 -21.702 1.00 51.09 73 THR A N 1
ATOM 597 C CA . THR A 1 73 ? 21.327 0.617 -20.321 1.00 51.09 73 THR A CA 1
ATOM 598 C C . THR A 1 73 ? 20.514 -0.380 -19.513 1.00 51.09 73 THR A C 1
ATOM 600 O O . THR A 1 73 ? 19.284 -0.327 -19.510 1.00 51.09 73 THR A O 1
ATOM 603 N N . SER A 1 74 ? 21.183 -1.326 -18.855 1.00 58.56 74 SER A N 1
ATOM 604 C CA . SER A 1 74 ? 20.553 -2.235 -17.900 1.00 58.56 74 SER A CA 1
ATOM 605 C C . SER A 1 74 ? 19.848 -1.391 -16.838 1.00 58.56 74 SER A C 1
ATOM 607 O O . SER A 1 74 ? 20.495 -0.847 -15.943 1.00 58.56 74 SER A O 1
ATOM 609 N N . GLN A 1 75 ? 18.530 -1.205 -16.966 1.00 64.25 75 GLN A N 1
ATOM 610 C CA . GLN A 1 75 ? 17.762 -0.407 -16.016 1.00 64.25 75 GLN A CA 1
ATOM 611 C C . GLN A 1 75 ? 17.955 -1.022 -14.631 1.00 64.25 75 GLN A C 1
ATOM 613 O O . GLN A 1 75 ? 17.679 -2.205 -14.413 1.00 64.25 75 GLN A O 1
ATOM 618 N N . LYS A 1 76 ? 18.484 -0.227 -13.695 1.00 70.38 76 LYS A N 1
ATOM 619 C CA . LYS A 1 76 ? 18.762 -0.693 -12.338 1.00 70.38 76 LYS A CA 1
ATOM 620 C C . LYS A 1 76 ? 17.456 -1.194 -11.727 1.00 70.38 76 LYS A C 1
ATOM 622 O O . LYS A 1 7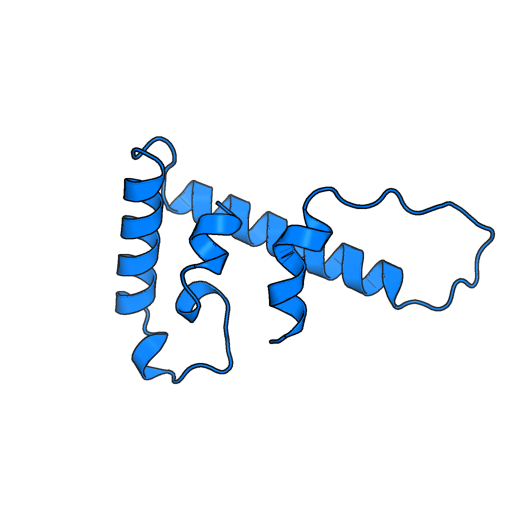6 ? 16.499 -0.427 -11.608 1.00 70.38 76 LYS A O 1
ATOM 627 N N . LYS A 1 77 ? 17.427 -2.475 -11.342 1.00 79.31 77 LYS A N 1
ATOM 628 C CA . LYS A 1 77 ? 16.251 -3.087 -10.717 1.00 79.31 77 LYS A CA 1
ATOM 629 C C . LYS A 1 77 ? 15.859 -2.271 -9.490 1.00 79.31 77 LYS A C 1
ATOM 631 O O . LYS A 1 77 ? 16.652 -2.115 -8.560 1.00 79.31 77 LYS A O 1
ATOM 636 N N . TRP A 1 78 ? 14.647 -1.724 -9.494 1.00 86.62 78 TRP A N 1
ATOM 637 C CA . TRP A 1 78 ? 14.143 -1.001 -8.335 1.00 86.62 78 TRP A CA 1
ATOM 638 C C . TRP A 1 78 ? 13.921 -1.989 -7.185 1.00 86.62 78 TRP A C 1
ATOM 640 O O . TRP A 1 78 ? 13.191 -2.964 -7.331 1.00 86.62 78 TRP A O 1
ATOM 650 N N . VAL A 1 79 ? 14.550 -1.744 -6.032 1.00 89.00 79 VAL A N 1
ATOM 651 C CA . VAL A 1 79 ? 14.619 -2.691 -4.897 1.00 89.00 79 VAL A CA 1
ATOM 652 C C . VAL A 1 79 ? 13.250 -3.122 -4.346 1.00 89.00 79 VAL A C 1
ATOM 654 O O . VAL A 1 79 ? 13.113 -4.193 -3.752 1.00 89.00 79 VAL A O 1
ATOM 657 N N . HIS A 1 80 ? 12.217 -2.302 -4.544 1.00 90.06 80 HIS A N 1
ATOM 658 C CA . HIS A 1 80 ? 10.852 -2.596 -4.109 1.00 90.06 80 HIS A CA 1
ATOM 659 C C . HIS A 1 80 ? 9.986 -3.234 -5.199 1.00 90.06 80 HIS A C 1
ATOM 661 O O . HIS A 1 80 ? 8.869 -3.640 -4.898 1.00 90.06 80 HIS A O 1
ATOM 667 N N . PHE A 1 81 ? 10.482 -3.357 -6.434 1.00 86.94 81 PHE A N 1
ATOM 668 C CA . PHE A 1 81 ? 9.690 -3.828 -7.568 1.00 86.94 81 PHE A CA 1
ATOM 669 C C . PHE A 1 81 ? 9.100 -5.222 -7.336 1.00 86.94 81 PHE A C 1
ATOM 671 O O . PHE A 1 81 ? 7.889 -5.387 -7.458 1.00 86.94 81 PHE A O 1
ATOM 678 N N . GLU A 1 82 ? 9.925 -6.184 -6.911 1.00 86.94 82 GLU A N 1
ATOM 679 C CA . GLU A 1 82 ? 9.474 -7.553 -6.614 1.00 86.94 82 GLU A CA 1
ATOM 680 C C . GLU A 1 82 ? 8.422 -7.574 -5.499 1.00 86.94 82 GLU A C 1
ATOM 682 O O . GLU A 1 82 ? 7.369 -8.191 -5.635 1.00 86.94 82 GLU A O 1
ATOM 687 N N . ARG A 1 83 ? 8.652 -6.805 -4.428 1.00 89.56 83 ARG A N 1
ATOM 688 C CA . ARG A 1 83 ? 7.725 -6.709 -3.289 1.00 89.56 83 ARG A CA 1
ATOM 689 C C . ARG A 1 83 ? 6.407 -6.036 -3.646 1.00 89.56 83 ARG A C 1
ATOM 691 O O . ARG A 1 83 ? 5.447 -6.182 -2.912 1.00 89.56 83 ARG A O 1
ATOM 698 N N . MET A 1 84 ? 6.355 -5.285 -4.742 1.00 91.88 84 MET A N 1
ATOM 699 C CA . MET A 1 84 ? 5.162 -4.580 -5.215 1.00 91.88 84 MET A CA 1
ATOM 700 C C . MET A 1 84 ? 4.524 -5.259 -6.429 1.00 91.88 84 MET A C 1
ATOM 702 O O . MET A 1 84 ? 3.572 -4.728 -6.999 1.00 91.88 84 MET A O 1
ATOM 706 N N . LYS A 1 85 ? 5.012 -6.442 -6.825 1.00 88.12 85 LYS A N 1
ATOM 707 C CA . LYS A 1 85 ? 4.500 -7.189 -7.978 1.00 88.12 85 LYS A CA 1
ATOM 708 C C . LYS A 1 85 ? 3.027 -7.575 -7.826 1.00 88.12 85 LYS A C 1
ATOM 710 O O . LYS A 1 85 ? 2.321 -7.573 -8.827 1.00 88.12 85 LYS A O 1
ATOM 715 N N . PHE A 1 86 ? 2.546 -7.756 -6.593 1.00 87.19 86 PHE A N 1
ATOM 716 C CA . PHE A 1 86 ? 1.131 -7.995 -6.280 1.00 87.19 86 PHE A CA 1
ATOM 717 C C . PHE A 1 86 ? 0.193 -6.878 -6.776 1.00 87.19 86 PHE A C 1
ATOM 719 O O . PHE A 1 86 ? -0.991 -7.108 -6.990 1.00 87.19 86 PHE A O 1
ATOM 726 N N . LEU A 1 87 ? 0.713 -5.668 -7.026 1.00 86.31 87 LEU A N 1
ATOM 727 C CA . LEU A 1 87 ? -0.058 -4.579 -7.629 1.00 86.31 87 LEU A CA 1
ATOM 728 C C . LEU A 1 87 ? -0.342 -4.788 -9.126 1.00 86.31 87 LEU A C 1
ATOM 730 O O . LEU A 1 87 ? -1.143 -4.053 -9.697 1.00 86.31 87 LEU A O 1
ATOM 734 N N . SER A 1 88 ? 0.345 -5.724 -9.790 1.00 78.62 88 SER A N 1
ATOM 735 C CA . SER A 1 88 ? 0.080 -6.071 -11.191 1.00 78.62 88 SER A CA 1
ATOM 736 C C . SER A 1 88 ? -1.071 -7.052 -11.373 1.00 78.62 88 SER A C 1
ATOM 738 O O . SER A 1 88 ? -1.638 -7.050 -12.458 1.00 78.62 88 SER A O 1
ATOM 740 N N . ASP A 1 89 ? -1.428 -7.815 -10.339 1.00 66.25 89 ASP A N 1
ATOM 741 C CA . ASP A 1 89 ? -2.599 -8.707 -10.318 1.00 66.25 89 ASP A CA 1
ATOM 742 C C . ASP A 1 89 ? -3.920 -7.961 -10.036 1.00 66.25 89 ASP A C 1
ATOM 744 O O . ASP A 1 89 ? -4.957 -8.577 -9.769 1.00 66.25 89 ASP A O 1
ATOM 748 N N . MET A 1 90 ? -3.904 -6.623 -10.096 1.00 61.94 90 MET A N 1
ATOM 749 C CA . MET A 1 90 ? -5.098 -5.771 -10.019 1.00 61.94 90 MET A CA 1
ATOM 750 C C . MET A 1 90 ? -5.977 -5.831 -11.261 1.00 61.94 90 MET A C 1
ATOM 752 O O . MET A 1 90 ? -5.549 -6.361 -12.307 1.00 61.94 90 MET A O 1
#

Secondary structure (DSSP, 8-state):
-HHHHHT-GGGT-TTS-TTTT-HHHHHHHHHHHHHHTTT-S-HHHHHHHHHHHHHHHHHHHHHHHS---S----PPPPTTTGGGGGGG--

Foldseek 3Di:
DLVLVVVPCLNQPPPDDVVCVDPVNNVVSLVVVCVVVVVPDDSVRVVVVVVVVVVVLVVVVVVVPDDPPDDDDPPPPDPCNVSCVVNVVD

InterPro domains:
  IPR006578 MADF domain [PF10545] (1-87)
  IPR006578 MADF domain [PS51029] (1-90)
  IPR039353 Transcription factor Adf-1 [PTHR12243] (1-89)

pLDDT: mean 85.06, std 11.6, range [50.31, 94.81]

Organism: Camponotus floridanus (NCBI:txid104421)

Sequence (90 aa):
LIEEIHKRPPLWNFKLPLSERTMQAKKKLWEEIKTAMNNTIDIATMKKKWKSLCDTYRTYKSKQQKPSGSAGTSQKKWVHFERMKFLSDM

Radius of gyration: 15.55 Å; chains: 1; bounding box: 40×19×46 Å